Protein AF-A0A9P7K1R2-F1 (afdb_monomer_lite)

Radius of gyration: 14.6 Å; chains: 1; bounding box: 32×36×34 Å

Structure (mmCIF, N/CA/C/O backbone):
data_AF-A0A9P7K1R2-F1
#
_entry.id   AF-A0A9P7K1R2-F1
#
loop_
_atom_site.group_PDB
_atom_site.id
_atom_site.type_symbol
_atom_site.label_atom_id
_atom_site.label_alt_id
_atom_site.label_comp_id
_atom_site.label_asym_id
_atom_site.label_entity_id
_atom_site.label_seq_id
_atom_site.pdbx_PDB_ins_code
_atom_site.Cartn_x
_atom_site.Cartn_y
_atom_site.Cartn_z
_atom_site.occupancy
_atom_site.B_iso_or_equiv
_atom_site.auth_seq_id
_atom_site.auth_comp_id
_atom_site.auth_asym_id
_atom_site.auth_atom_id
_atom_site.pdbx_PDB_model_num
ATOM 1 N N . MET A 1 1 ? 11.034 25.604 10.185 1.00 63.44 1 MET A N 1
ATOM 2 C CA . MET A 1 1 ? 9.761 25.306 9.493 1.00 63.44 1 MET A CA 1
ATOM 3 C C . MET A 1 1 ? 9.736 23.859 9.009 1.00 63.44 1 MET A C 1
ATOM 5 O O . MET A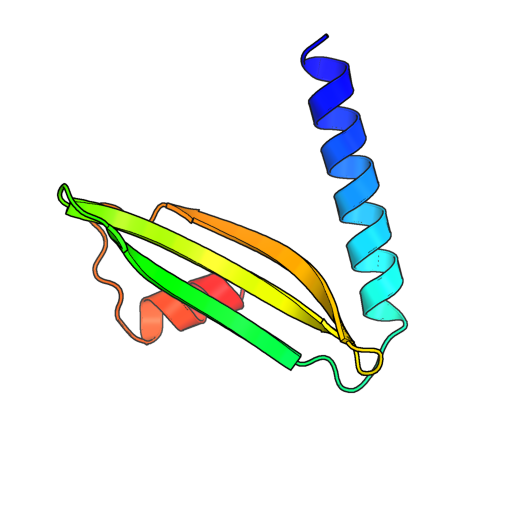 1 1 ? 8.812 23.157 9.380 1.00 63.44 1 MET A O 1
ATOM 9 N N . GLU A 1 2 ? 10.773 23.377 8.312 1.00 68.94 2 GLU A N 1
ATOM 10 C CA . GLU A 1 2 ? 10.893 21.965 7.878 1.00 68.94 2 GLU A CA 1
ATOM 11 C C . GLU A 1 2 ? 10.751 20.933 9.009 1.00 68.94 2 GLU A C 1
ATOM 13 O O . GLU A 1 2 ? 10.008 19.968 8.865 1.00 68.94 2 GLU A O 1
ATOM 18 N N . GLY A 1 3 ? 11.369 21.164 10.173 1.00 83.38 3 GLY A N 1
ATOM 19 C CA . GLY A 1 3 ? 11.255 20.237 11.308 1.00 83.38 3 GLY A CA 1
ATOM 20 C C . GLY A 1 3 ? 9.825 20.040 11.831 1.00 83.38 3 GLY A C 1
ATOM 21 O O . GLY A 1 3 ? 9.497 18.948 12.280 1.00 83.38 3 GLY A O 1
ATOM 22 N N . LEU A 1 4 ? 8.962 21.062 11.721 1.00 89.38 4 LEU A N 1
ATOM 23 C CA . LEU A 1 4 ? 7.554 20.966 12.132 1.00 89.38 4 LEU A CA 1
ATOM 24 C C . LEU A 1 4 ? 6.738 20.108 11.154 1.00 89.38 4 LEU A C 1
ATOM 26 O O . LEU A 1 4 ? 5.855 19.367 11.579 1.00 89.38 4 LEU A O 1
ATOM 30 N N . ILE A 1 5 ? 7.057 20.186 9.857 1.00 91.06 5 ILE A N 1
ATOM 31 C CA . ILE A 1 5 ? 6.395 19.402 8.807 1.00 91.06 5 ILE A CA 1
ATOM 32 C C . ILE A 1 5 ? 6.705 17.916 8.998 1.00 91.06 5 ILE A C 1
ATOM 34 O O . ILE A 1 5 ? 5.782 17.107 9.036 1.00 91.06 5 ILE A O 1
ATOM 38 N N . MET A 1 6 ? 7.977 17.564 9.214 1.00 93.56 6 MET A N 1
ATOM 39 C CA . MET A 1 6 ? 8.371 16.167 9.431 1.00 93.56 6 MET A CA 1
ATOM 40 C C . MET A 1 6 ? 7.769 15.583 10.711 1.00 93.56 6 MET A C 1
ATOM 42 O O . MET A 1 6 ? 7.286 14.453 10.705 1.00 93.56 6 MET A O 1
ATOM 46 N N . SER A 1 7 ? 7.746 16.354 11.804 1.00 95.12 7 SER A N 1
ATOM 47 C CA . SER A 1 7 ? 7.123 15.895 13.049 1.00 95.12 7 SER A CA 1
ATOM 48 C C . SER A 1 7 ? 5.618 15.680 12.912 1.00 95.12 7 SER A C 1
ATOM 50 O O . SER A 1 7 ? 5.083 14.730 13.480 1.00 95.12 7 SER A O 1
ATOM 52 N N . GLU A 1 8 ? 4.928 16.540 12.158 1.00 96.50 8 GLU A N 1
ATOM 53 C CA . GLU A 1 8 ? 3.490 16.376 11.953 1.00 96.50 8 GLU A CA 1
ATOM 54 C C . GLU A 1 8 ? 3.188 15.218 11.002 1.00 96.50 8 GLU A C 1
ATOM 56 O O . GLU A 1 8 ? 2.269 14.448 11.267 1.00 96.50 8 GLU A O 1
ATOM 61 N N . GLN A 1 9 ? 3.998 15.018 9.959 1.00 94.50 9 GLN A N 1
ATOM 62 C CA . GLN A 1 9 ? 3.897 13.845 9.092 1.00 94.50 9 GLN A CA 1
ATOM 63 C C . GLN 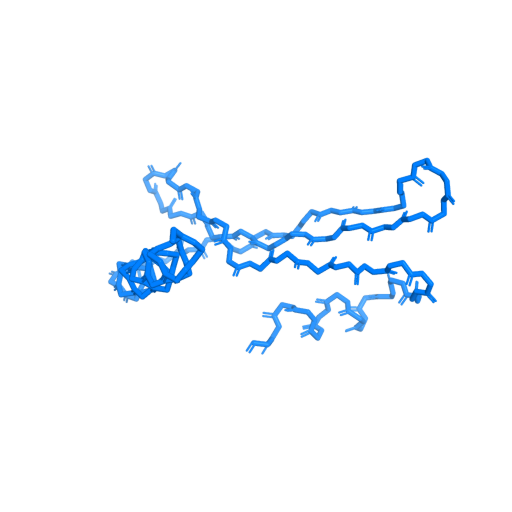A 1 9 ? 4.000 12.544 9.901 1.00 94.50 9 GLN A C 1
ATOM 65 O O . GLN A 1 9 ? 3.157 11.661 9.745 1.00 94.50 9 GLN A O 1
ATOM 70 N N . GLU A 1 10 ? 4.987 12.435 10.792 1.00 94.81 10 GLU A N 1
ATOM 71 C CA . GLU A 1 10 ? 5.161 11.242 11.628 1.00 94.81 10 GLU A CA 1
ATOM 72 C C . GLU A 1 10 ? 3.995 11.056 12.609 1.00 94.81 10 GLU A C 1
ATOM 74 O O . GLU A 1 10 ? 3.478 9.952 12.789 1.00 94.81 10 GLU A O 1
ATOM 79 N N . ASN A 1 11 ? 3.507 12.147 13.204 1.00 96.75 11 ASN A N 1
ATOM 80 C CA . ASN A 1 11 ? 2.341 12.113 14.083 1.00 96.75 11 ASN A CA 1
ATOM 81 C C . ASN A 1 11 ? 1.072 11.647 13.350 1.00 96.75 11 ASN A C 1
ATOM 83 O O . ASN A 1 11 ? 0.299 10.857 13.900 1.00 96.75 11 ASN A O 1
ATOM 87 N N . VAL A 1 12 ? 0.859 12.112 12.116 1.00 95.94 12 VAL A N 1
ATOM 88 C CA . VAL A 1 12 ? -0.241 11.667 11.251 1.00 95.94 12 VAL A CA 1
ATOM 89 C C . VAL A 1 12 ? -0.077 10.189 10.903 1.00 95.94 12 VAL A C 1
ATOM 91 O O . VAL A 1 12 ? -1.024 9.432 11.121 1.00 95.94 12 VAL A O 1
ATOM 94 N N . ARG A 1 13 ? 1.114 9.753 10.466 1.00 95.25 13 ARG A N 1
ATOM 95 C CA . ARG A 1 13 ? 1.400 8.343 10.143 1.00 95.25 13 ARG A CA 1
ATOM 96 C C . ARG A 1 13 ? 1.098 7.434 11.331 1.00 95.25 13 ARG A C 1
ATOM 98 O O . ARG A 1 13 ? 0.353 6.466 11.192 1.00 95.25 13 ARG A O 1
ATOM 105 N N . ARG A 1 14 ? 1.582 7.787 12.525 1.00 97.19 14 ARG A N 1
ATOM 106 C CA . ARG A 1 14 ? 1.305 7.046 13.763 1.00 97.19 14 ARG A CA 1
ATOM 107 C C . ARG A 1 14 ? -0.197 6.908 14.025 1.00 97.19 14 ARG A C 1
ATOM 109 O O . ARG A 1 14 ? -0.673 5.800 14.249 1.00 97.19 14 ARG A O 1
ATOM 116 N N . LYS A 1 15 ? -0.958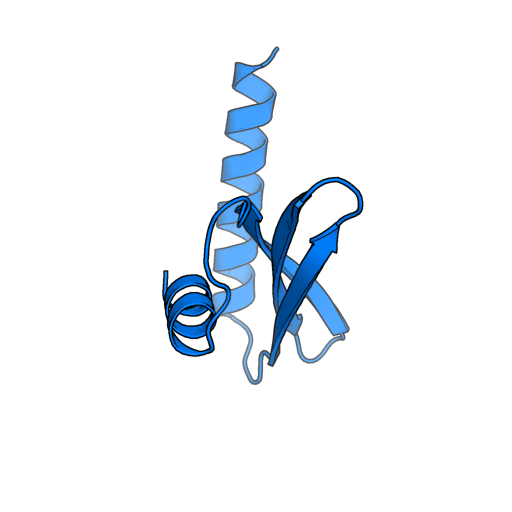 8.008 13.956 1.00 97.88 15 LYS A N 1
ATOM 117 C CA . LYS A 1 15 ? -2.417 7.989 14.180 1.00 97.88 15 LYS A CA 1
ATOM 118 C C . LYS A 1 15 ? -3.164 7.160 13.132 1.00 97.88 15 LYS A C 1
ATOM 120 O O . LYS A 1 15 ? -4.136 6.491 13.474 1.00 97.88 15 LYS A O 1
ATOM 125 N N . GLN A 1 16 ? -2.733 7.202 11.871 1.00 96.88 16 GLN A N 1
ATOM 126 C CA . GLN A 1 16 ? -3.316 6.388 10.801 1.00 96.88 16 GLN A CA 1
ATOM 127 C C . GLN A 1 16 ? -3.121 4.896 11.081 1.00 96.88 16 GLN A C 1
ATOM 129 O O . GLN A 1 16 ? -4.089 4.142 11.036 1.00 96.88 16 GLN A O 1
ATOM 134 N N . ILE A 1 17 ? -1.900 4.479 11.432 1.00 96.00 17 ILE A N 1
ATOM 135 C CA . ILE A 1 17 ? -1.595 3.081 11.765 1.00 96.00 17 ILE A CA 1
ATOM 136 C C . ILE A 1 17 ? -2.365 2.627 13.012 1.00 96.00 17 ILE A C 1
ATOM 138 O O . ILE A 1 17 ? -2.994 1.569 12.990 1.00 96.00 17 ILE A O 1
ATOM 142 N N . GLU A 1 18 ? -2.398 3.446 14.068 1.00 97.75 18 GLU A N 1
ATOM 143 C CA . GLU A 1 18 ? -3.203 3.183 15.270 1.00 97.75 18 GLU A CA 1
ATOM 144 C C . GLU A 1 18 ? -4.682 2.960 14.927 1.00 97.75 18 GLU A C 1
ATOM 146 O O . GLU A 1 18 ? -5.279 1.988 15.388 1.00 97.75 18 GLU A O 1
ATOM 151 N N . PHE A 1 19 ? -5.266 3.812 14.079 1.00 97.69 19 PHE A N 1
ATOM 152 C CA . PHE A 1 19 ? -6.645 3.658 13.618 1.00 97.69 19 PHE A CA 1
ATOM 153 C C . PHE A 1 19 ? -6.839 2.370 12.807 1.00 97.69 19 PHE A C 1
ATOM 155 O O . PHE A 1 19 ? -7.747 1.591 13.105 1.00 97.69 19 PHE A O 1
ATOM 162 N N . LEU A 1 20 ? -5.970 2.099 11.831 1.00 97.00 20 LEU A N 1
ATOM 163 C CA . LEU A 1 20 ? -6.066 0.914 10.975 1.00 97.00 20 LEU A CA 1
ATOM 164 C C . LEU A 1 20 ? -5.977 -0.394 11.779 1.00 97.00 20 LEU A C 1
ATOM 166 O O . LEU A 1 20 ? -6.712 -1.333 11.483 1.00 97.00 20 LEU A O 1
ATOM 170 N N . HIS A 1 21 ? -5.184 -0.456 12.854 1.00 96.75 21 HIS A N 1
ATOM 171 C CA . HIS A 1 21 ? -5.144 -1.628 13.743 1.00 96.75 21 HIS A CA 1
ATOM 172 C C . HIS A 1 21 ? -6.487 -1.941 14.429 1.00 96.75 21 HIS A C 1
ATOM 174 O O . HIS A 1 21 ? -6.750 -3.095 14.797 1.00 96.75 21 HIS A O 1
ATOM 180 N N . THR A 1 22 ? -7.357 -0.939 14.589 1.00 97.31 22 THR A N 1
ATOM 181 C CA . THR A 1 22 ? -8.708 -1.133 15.138 1.00 97.31 22 THR A CA 1
ATOM 182 C C . THR A 1 22 ? -9.697 -1.677 14.106 1.00 97.31 22 THR A C 1
ATOM 184 O O . THR A 1 22 ? -10.712 -2.265 14.481 1.00 97.31 22 THR A O 1
ATOM 187 N N . CYS A 1 23 ? -9.405 -1.539 12.811 1.00 97.25 23 CYS A N 1
ATOM 188 C CA . CYS A 1 23 ? -10.277 -2.001 11.740 1.00 97.25 23 CYS A CA 1
ATOM 189 C C . CYS A 1 23 ? -10.115 -3.508 11.465 1.00 97.25 23 CYS A C 1
ATOM 191 O O . CYS A 1 23 ? -9.154 -4.172 11.865 1.00 97.25 23 CYS A O 1
ATOM 193 N N . ARG A 1 24 ? -11.100 -4.077 10.769 1.00 96.69 24 ARG A N 1
ATOM 194 C CA . ARG A 1 24 ? -11.095 -5.448 10.236 1.00 96.69 24 ARG A CA 1
ATOM 195 C C . ARG A 1 24 ? -11.511 -5.395 8.772 1.00 96.69 24 ARG A C 1
ATOM 197 O O . ARG A 1 24 ? -12.141 -4.426 8.369 1.00 96.69 24 ARG A O 1
ATOM 204 N N . ASN A 1 25 ? -11.180 -6.430 8.000 1.00 96.62 25 ASN A N 1
ATOM 205 C CA . ASN A 1 25 ? -11.508 -6.519 6.569 1.00 96.62 25 ASN A CA 1
ATOM 206 C C . ASN A 1 25 ? -10.966 -5.331 5.750 1.00 96.62 25 ASN A C 1
ATOM 208 O O . ASN A 1 25 ? -11.643 -4.817 4.865 1.00 96.62 25 ASN A O 1
ATOM 212 N N . ILE A 1 26 ? -9.751 -4.880 6.076 1.00 97.00 26 ILE A N 1
ATOM 213 C CA . ILE A 1 26 ? -9.049 -3.856 5.298 1.00 97.00 26 ILE A CA 1
ATOM 214 C C . ILE A 1 26 ? -8.639 -4.462 3.957 1.00 97.00 26 ILE A C 1
ATOM 216 O O . ILE A 1 26 ? -8.088 -5.564 3.916 1.00 97.00 26 ILE A O 1
ATOM 220 N N . SER A 1 27 ? -8.863 -3.717 2.879 1.00 97.06 27 SER A N 1
ATOM 221 C CA . SER A 1 27 ? -8.306 -4.033 1.565 1.00 97.06 27 SER A CA 1
ATOM 222 C C . SER A 1 27 ? -6.995 -3.281 1.369 1.00 97.06 27 SER A C 1
ATOM 224 O O . SER A 1 27 ? -6.941 -2.072 1.593 1.00 97.06 27 SER A O 1
ATOM 226 N N . ILE A 1 28 ? -5.950 -3.991 0.944 1.00 95.06 28 ILE A N 1
ATOM 227 C CA . ILE A 1 28 ? -4.679 -3.388 0.539 1.00 95.06 28 ILE A CA 1
ATOM 228 C C . ILE A 1 28 ? -4.640 -3.347 -0.982 1.00 95.06 28 ILE A C 1
ATOM 230 O O . ILE A 1 28 ? -4.744 -4.387 -1.634 1.00 95.06 28 ILE A O 1
ATOM 234 N N . SER A 1 29 ? -4.499 -2.149 -1.537 1.00 94.25 29 SER A N 1
ATOM 235 C CA . SER A 1 29 ? -4.276 -1.940 -2.962 1.00 94.25 29 SER A CA 1
ATOM 236 C C . SER A 1 29 ? -2.899 -1.338 -3.188 1.00 94.25 29 SER A C 1
ATOM 238 O O . SER A 1 29 ? -2.352 -0.633 -2.340 1.00 94.25 29 SER A O 1
ATOM 240 N N . PHE A 1 30 ? -2.334 -1.630 -4.348 1.00 91.6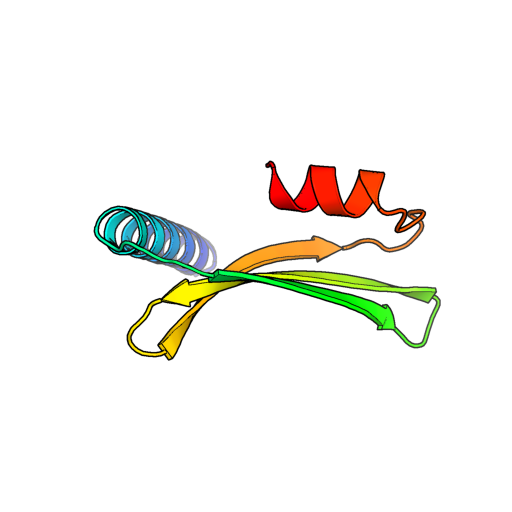9 30 PHE A N 1
ATOM 241 C CA . PHE A 1 30 ? -1.145 -0.967 -4.845 1.00 91.69 30 PHE A CA 1
ATOM 242 C C . PHE A 1 30 ? -1.454 -0.442 -6.241 1.00 91.69 30 PHE A C 1
ATOM 244 O O . PHE A 1 30 ? -2.176 -1.086 -7.002 1.00 91.69 30 PHE A O 1
ATOM 251 N N . ASP A 1 31 ? -0.929 0.733 -6.551 1.00 90.00 31 ASP A N 1
ATOM 252 C CA . ASP A 1 31 ? -1.049 1.351 -7.866 1.00 90.00 31 ASP A CA 1
ATOM 253 C C . ASP A 1 31 ? 0.298 1.939 -8.265 1.00 90.00 31 ASP A C 1
ATOM 255 O O . ASP A 1 31 ? 1.085 2.344 -7.407 1.00 90.00 31 ASP A O 1
ATOM 259 N N . GLY A 1 32 ? 0.584 1.965 -9.556 1.00 87.38 32 GLY A N 1
ATOM 260 C CA . GLY A 1 32 ? 1.836 2.487 -10.066 1.00 87.38 32 GLY A CA 1
ATOM 261 C C . GLY A 1 32 ? 2.145 2.028 -11.476 1.00 87.38 32 GLY A C 1
ATOM 262 O O . GLY A 1 32 ? 1.395 1.287 -12.113 1.00 87.38 32 GLY A O 1
ATOM 263 N N . GLY A 1 33 ? 3.284 2.490 -11.971 1.00 85.00 33 GLY A N 1
ATOM 264 C CA . GLY A 1 33 ? 3.759 2.128 -13.294 1.00 85.00 33 GLY A CA 1
ATOM 265 C C . GLY A 1 33 ? 4.818 3.079 -13.819 1.00 85.00 33 GLY A C 1
ATOM 266 O O . GLY A 1 33 ? 5.230 4.029 -13.150 1.00 85.00 33 GLY A O 1
ATOM 267 N N . ALA A 1 34 ? 5.252 2.806 -15.048 1.00 83.56 34 ALA A N 1
ATOM 268 C CA . ALA A 1 34 ? 6.162 3.677 -15.771 1.00 83.56 34 ALA A CA 1
ATOM 269 C C . ALA A 1 34 ? 5.459 4.993 -16.139 1.00 83.56 34 ALA A C 1
ATOM 271 O O . ALA A 1 34 ? 4.445 5.014 -16.841 1.00 83.56 34 ALA A O 1
ATOM 272 N N . LEU A 1 35 ? 6.028 6.097 -15.673 1.00 79.19 35 LEU A N 1
ATOM 273 C CA . LEU A 1 35 ? 5.680 7.452 -16.057 1.00 79.19 35 LEU A CA 1
ATOM 274 C C . LEU A 1 35 ? 6.406 7.830 -17.357 1.00 79.19 35 LEU A C 1
ATOM 276 O O . LEU A 1 35 ? 7.369 7.197 -17.803 1.00 79.19 35 LEU A O 1
ATOM 280 N N . ARG A 1 36 ? 5.935 8.900 -18.003 1.00 76.06 36 ARG A N 1
ATOM 281 C CA . ARG A 1 36 ? 6.631 9.465 -19.164 1.00 76.06 36 ARG A CA 1
ATOM 282 C C . ARG A 1 36 ? 8.011 9.960 -18.732 1.00 76.06 36 ARG A C 1
ATOM 284 O O . ARG A 1 36 ? 8.090 10.819 -17.868 1.00 76.06 36 ARG A O 1
ATOM 291 N N . GLY A 1 37 ? 9.061 9.469 -19.389 1.00 76.62 37 GLY A N 1
ATOM 292 C CA . GLY A 1 37 ? 10.448 9.859 -19.106 1.00 76.62 37 GLY A CA 1
ATOM 293 C C . GLY A 1 37 ? 11.327 8.733 -18.562 1.00 76.62 37 GLY A C 1
ATOM 294 O O . GLY A 1 37 ? 12.530 8.927 -18.461 1.00 76.62 37 GLY A O 1
ATOM 295 N N . GLY A 1 38 ? 10.760 7.552 -18.292 1.00 78.06 38 GLY A N 1
ATOM 296 C CA . GLY A 1 38 ? 11.495 6.422 -17.711 1.00 78.06 38 GLY A CA 1
ATOM 297 C C . GLY A 1 38 ? 11.411 6.361 -16.186 1.00 78.06 38 GLY A C 1
ATOM 298 O O . GLY A 1 38 ? 11.826 5.361 -15.604 1.00 78.06 38 GLY A O 1
ATOM 299 N N . ASP A 1 39 ? 10.818 7.381 -15.564 1.00 86.25 39 ASP A N 1
ATOM 300 C CA . ASP A 1 39 ? 10.493 7.378 -14.144 1.00 86.25 39 ASP A CA 1
ATOM 301 C C . ASP A 1 39 ? 9.398 6.352 -13.850 1.00 86.25 39 ASP A C 1
ATOM 303 O O . ASP A 1 39 ? 8.585 6.013 -14.712 1.00 86.25 39 ASP A O 1
ATOM 307 N N . SER A 1 40 ? 9.333 5.861 -12.621 1.00 90.50 40 SER A N 1
ATOM 308 C CA . SER A 1 40 ? 8.197 5.057 -12.179 1.00 90.50 40 SER A CA 1
ATOM 309 C C . SER A 1 40 ? 7.942 5.253 -10.701 1.00 90.50 40 SER A C 1
ATOM 311 O O . SER A 1 40 ? 8.871 5.401 -9.913 1.00 90.50 40 SER A O 1
ATOM 313 N N . PHE A 1 41 ? 6.671 5.241 -10.329 1.00 91.31 41 PHE A N 1
ATOM 314 C CA . PHE A 1 41 ? 6.265 5.468 -8.954 1.00 91.31 41 PHE A CA 1
ATOM 315 C C . PHE A 1 41 ? 5.150 4.506 -8.586 1.00 91.31 41 PHE A C 1
ATOM 317 O O . PHE A 1 41 ? 4.238 4.276 -9.383 1.00 91.31 41 PHE A O 1
ATOM 324 N N . TYR A 1 42 ? 5.246 3.948 -7.386 1.00 92.69 42 TYR A N 1
ATOM 325 C CA . TYR A 1 42 ? 4.275 3.017 -6.838 1.00 92.69 42 TYR A CA 1
ATOM 326 C C . TYR A 1 42 ? 3.779 3.513 -5.491 1.00 92.69 42 TYR A C 1
ATOM 328 O O . TYR A 1 42 ? 4.525 4.077 -4.695 1.00 92.69 42 TYR A O 1
ATOM 336 N N . THR A 1 43 ? 2.506 3.273 -5.231 1.00 94.38 43 THR A N 1
ATOM 337 C CA . THR A 1 43 ? 1.819 3.653 -4.003 1.00 94.38 43 THR A CA 1
ATOM 338 C C . THR A 1 43 ? 1.096 2.455 -3.429 1.00 94.38 43 THR A C 1
ATOM 340 O O . THR A 1 43 ? 0.585 1.617 -4.171 1.00 94.38 43 THR A O 1
ATOM 343 N N . VAL A 1 44 ? 1.038 2.382 -2.104 1.00 95.25 44 VAL A N 1
ATOM 344 C CA . VAL A 1 44 ? 0.279 1.365 -1.373 1.00 95.25 44 VAL A CA 1
ATOM 345 C C . VAL A 1 44 ? -0.775 2.066 -0.534 1.00 95.25 44 VAL A C 1
ATOM 347 O O . VAL A 1 44 ? -0.472 3.032 0.170 1.00 95.25 44 VAL A O 1
ATOM 350 N N . HIS A 1 45 ? -2.006 1.568 -0.587 1.00 96.44 45 HIS A N 1
ATOM 351 C CA . HIS A 1 45 ? -3.137 2.133 0.130 1.00 96.44 45 HIS A CA 1
ATOM 352 C C . HIS A 1 45 ? -3.852 1.079 0.970 1.00 96.44 45 HIS A C 1
ATOM 354 O O . HIS A 1 45 ? -4.021 -0.066 0.549 1.00 96.44 45 HIS A O 1
ATOM 360 N N . ALA A 1 46 ? -4.336 1.496 2.137 1.00 97.25 46 ALA A N 1
ATOM 361 C CA . ALA A 1 46 ? -5.331 0.761 2.904 1.00 97.25 46 ALA A CA 1
ATOM 362 C C . ALA A 1 46 ? -6.706 1.391 2.694 1.00 97.25 46 ALA A C 1
ATOM 364 O O . ALA A 1 46 ? -6.870 2.595 2.880 1.00 97.25 46 ALA A O 1
ATOM 365 N N . THR A 1 47 ? -7.693 0.567 2.351 1.00 98.19 47 THR A N 1
ATOM 366 C CA . THR A 1 47 ? -9.104 0.959 2.289 1.00 98.19 47 THR A CA 1
ATOM 367 C C . THR A 1 47 ? -9.874 0.220 3.375 1.00 98.19 47 THR A C 1
ATOM 369 O O . THR A 1 47 ? -9.844 -1.013 3.440 1.00 98.19 47 THR A O 1
ATOM 372 N N . THR A 1 48 ? -10.523 0.965 4.264 1.00 97.88 48 THR A N 1
ATOM 373 C CA . THR A 1 48 ? -11.353 0.410 5.340 1.00 97.88 48 THR A CA 1
ATOM 374 C C . THR A 1 48 ? -12.755 0.038 4.839 1.00 97.88 48 THR A C 1
ATOM 376 O O . THR A 1 48 ? -13.156 0.478 3.764 1.00 97.88 48 THR A O 1
ATOM 379 N N . PRO A 1 49 ? -13.541 -0.743 5.608 1.00 96.69 49 PRO A N 1
ATOM 380 C CA . PRO A 1 49 ? -14.906 -1.112 5.212 1.00 96.69 49 PRO A CA 1
ATOM 381 C C . PRO A 1 49 ? -15.894 0.057 5.097 1.00 96.69 49 PRO A C 1
ATOM 383 O O . PRO A 1 49 ? -16.963 -0.114 4.526 1.00 96.69 49 PRO A O 1
ATOM 386 N N . ASP A 1 50 ? -15.571 1.210 5.687 1.00 96.38 50 ASP A N 1
ATOM 387 C CA . ASP A 1 50 ? -16.318 2.467 5.561 1.00 96.38 50 ASP A CA 1
ATOM 388 C C . ASP A 1 50 ? -15.738 3.387 4.470 1.00 96.38 50 ASP A C 1
ATOM 390 O O . ASP A 1 50 ? -15.917 4.603 4.529 1.00 96.38 50 ASP A O 1
ATOM 394 N N . ASP A 1 51 ? -15.024 2.806 3.500 1.00 95.56 51 ASP A N 1
ATOM 395 C CA . ASP A 1 51 ? -14.476 3.454 2.303 1.00 95.56 51 ASP A CA 1
ATOM 396 C C . ASP A 1 51 ? -13.485 4.601 2.577 1.00 95.56 51 ASP A C 1
ATOM 398 O O . ASP A 1 51 ? -13.258 5.469 1.729 1.00 95.56 51 ASP A O 1
ATOM 402 N N . LYS A 1 52 ? -12.835 4.612 3.750 1.00 97.12 52 LYS A N 1
ATOM 403 C CA . LYS A 1 52 ? -11.728 5.541 4.011 1.00 97.12 52 LYS A CA 1
ATOM 404 C C . LYS A 1 52 ? -10.437 4.977 3.440 1.00 97.12 52 LYS A C 1
ATOM 406 O O . LYS A 1 52 ? -10.057 3.844 3.735 1.00 97.12 52 LYS A O 1
ATOM 411 N N . VAL A 1 53 ? -9.743 5.806 2.666 1.00 96.94 53 VAL A N 1
ATOM 412 C CA . VAL A 1 53 ? -8.488 5.450 2.000 1.00 96.94 53 VAL A CA 1
ATOM 413 C C . VAL A 1 53 ? -7.318 6.148 2.685 1.00 96.94 53 VAL A C 1
ATOM 415 O O . VAL A 1 53 ? -7.348 7.356 2.919 1.00 96.94 53 VAL A O 1
ATOM 418 N N . PHE A 1 54 ? -6.274 5.383 2.986 1.00 96.81 54 PHE A N 1
ATOM 419 C CA . PHE A 1 54 ? -5.051 5.849 3.631 1.00 96.81 54 PHE A CA 1
ATOM 420 C C . PHE A 1 54 ? -3.847 5.480 2.771 1.00 96.81 54 PHE A C 1
ATOM 422 O O . PHE A 1 54 ? -3.681 4.311 2.427 1.00 96.81 54 PHE A O 1
ATOM 429 N N . LEU A 1 55 ? -2.999 6.459 2.448 1.00 95.44 55 LEU A N 1
ATOM 430 C CA . LEU A 1 55 ? -1.698 6.209 1.828 1.00 95.44 55 LEU A CA 1
ATOM 431 C C . LEU A 1 55 ? -0.748 5.623 2.881 1.00 95.44 55 LEU A C 1
ATOM 433 O O . LEU A 1 55 ? -0.546 6.235 3.928 1.00 95.44 55 LEU A O 1
ATOM 437 N N . LEU A 1 56 ? -0.181 4.453 2.597 1.00 93.75 56 LEU A N 1
ATOM 438 C CA . LEU A 1 56 ? 0.754 3.760 3.484 1.00 93.75 56 LEU A CA 1
ATOM 439 C C . LEU A 1 56 ? 2.206 3.955 3.060 1.00 93.75 56 LEU A C 1
ATOM 441 O O . LEU A 1 56 ? 3.066 4.185 3.907 1.00 93.75 56 LEU A O 1
ATOM 445 N N . GLU A 1 57 ? 2.465 3.859 1.757 1.00 92.50 57 GLU A N 1
ATOM 446 C CA . GLU A 1 57 ? 3.816 3.894 1.207 1.00 92.50 57 GLU A CA 1
ATOM 447 C C . GLU A 1 57 ? 3.821 4.516 -0.188 1.00 92.50 57 GLU A C 1
ATOM 449 O O . GLU A 1 57 ? 2.864 4.358 -0.952 1.00 92.50 57 GLU A O 1
ATOM 454 N N . GLY A 1 58 ? 4.909 5.215 -0.505 1.00 91.75 58 GLY A N 1
ATOM 455 C CA . GLY A 1 58 ? 5.178 5.795 -1.814 1.00 91.75 58 GLY A CA 1
ATOM 456 C C . GLY A 1 58 ? 6.622 5.506 -2.196 1.00 91.75 58 GLY A C 1
ATOM 457 O O . GLY A 1 58 ? 7.544 6.059 -1.603 1.00 91.75 58 GLY A O 1
ATOM 458 N N . GLN A 1 59 ? 6.820 4.639 -3.183 1.00 91.44 59 GLN A N 1
ATOM 459 C CA . GLN A 1 59 ? 8.131 4.153 -3.585 1.00 91.44 59 GLN A CA 1
ATOM 460 C C . GLN A 1 59 ? 8.449 4.610 -5.006 1.00 91.44 59 GLN A C 1
ATOM 462 O O . GLN A 1 59 ? 7.746 4.273 -5.961 1.00 91.44 59 GLN A O 1
ATOM 467 N N . ASP A 1 60 ? 9.564 5.321 -5.140 1.00 91.31 60 ASP A N 1
ATOM 468 C CA . ASP A 1 60 ? 10.214 5.519 -6.430 1.00 91.31 60 ASP A CA 1
ATOM 469 C C . ASP A 1 60 ? 10.761 4.170 -6.919 1.00 91.31 60 ASP A C 1
ATOM 471 O O . ASP A 1 60 ? 11.542 3.515 -6.223 1.00 91.31 60 ASP A O 1
ATOM 475 N N . GLY A 1 61 ? 10.283 3.722 -8.076 1.00 87.19 61 GLY A N 1
ATOM 476 C CA . GLY A 1 61 ? 10.711 2.487 -8.729 1.00 87.19 61 GLY A CA 1
ATOM 477 C C . GLY A 1 61 ? 11.618 2.734 -9.933 1.00 87.19 61 GLY A C 1
ATOM 478 O O . GLY A 1 61 ? 11.848 1.813 -10.715 1.00 87.19 61 GLY A O 1
ATOM 479 N N . THR A 1 62 ? 12.048 3.972 -10.174 1.00 87.44 62 THR A N 1
ATOM 480 C CA . THR A 1 62 ? 12.795 4.353 -11.377 1.00 87.44 62 THR A CA 1
ATOM 481 C C . THR A 1 62 ? 14.078 3.537 -11.506 1.00 87.44 62 THR A C 1
ATOM 483 O O . THR A 1 62 ? 14.881 3.460 -10.581 1.00 87.44 62 THR A O 1
ATOM 486 N N . GLY A 1 63 ? 14.273 2.908 -12.668 1.00 84.19 63 GLY A N 1
ATOM 487 C CA . GLY A 1 63 ? 15.428 2.042 -12.930 1.00 84.19 63 GLY A CA 1
ATOM 488 C C . GLY A 1 63 ? 15.319 0.616 -12.373 1.00 84.19 63 GLY A C 1
ATOM 489 O O . GLY A 1 63 ? 16.199 -0.197 -12.654 1.00 84.19 63 GLY A O 1
ATOM 490 N N . GLU A 1 64 ? 14.247 0.283 -11.651 1.00 84.19 64 GLU A N 1
ATOM 491 C CA . GLU A 1 64 ? 13.990 -1.065 -11.137 1.00 84.19 64 GLU A CA 1
ATOM 492 C C . GLU A 1 64 ? 13.127 -1.895 -12.098 1.00 84.19 64 GLU A C 1
ATOM 494 O O . GLU A 1 64 ? 12.298 -1.379 -12.851 1.00 84.19 64 GLU A O 1
ATOM 499 N N . SER A 1 65 ? 13.286 -3.220 -12.050 1.00 83.12 65 SER A N 1
ATOM 500 C CA . SER A 1 65 ? 12.376 -4.138 -12.741 1.00 83.12 65 SER A CA 1
ATOM 501 C C . SER A 1 65 ? 11.169 -4.439 -11.851 1.00 83.12 65 SER A C 1
ATOM 503 O O . SER A 1 65 ? 11.287 -5.161 -10.859 1.00 83.12 65 SER A O 1
ATOM 505 N N . HIS A 1 66 ? 9.990 -3.924 -12.215 1.00 82.88 66 HIS A N 1
ATOM 506 C CA . HIS A 1 66 ? 8.744 -4.057 -11.436 1.00 82.88 66 HIS A CA 1
ATOM 507 C C . HIS A 1 66 ? 8.085 -5.434 -11.585 1.00 82.88 66 HIS A C 1
ATOM 509 O O . HIS A 1 66 ? 6.932 -5.578 -11.990 1.00 82.88 66 HIS A O 1
ATOM 515 N N . THR A 1 67 ? 8.846 -6.483 -11.293 1.00 88.06 67 THR A N 1
ATOM 516 C CA . THR A 1 67 ? 8.342 -7.857 -11.281 1.00 88.06 67 THR A CA 1
ATOM 517 C C . THR A 1 67 ? 7.329 -8.061 -10.152 1.00 88.06 67 THR A C 1
ATOM 519 O O . THR A 1 67 ? 7.288 -7.309 -9.178 1.00 88.06 67 THR A O 1
ATOM 522 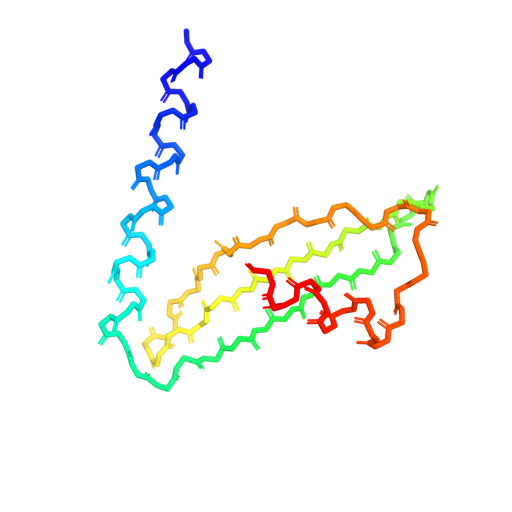N N . GLY A 1 68 ? 6.547 -9.143 -10.220 1.00 85.94 68 GLY A N 1
ATOM 523 C CA . GLY A 1 68 ? 5.647 -9.507 -9.121 1.00 85.94 68 GLY A CA 1
ATOM 524 C C . GLY A 1 68 ? 6.369 -9.708 -7.780 1.00 85.94 68 GLY A C 1
ATOM 525 O O . GLY A 1 68 ? 5.793 -9.421 -6.736 1.00 85.94 68 GLY A O 1
ATOM 526 N N . ALA A 1 69 ? 7.637 -10.140 -7.797 1.00 90.31 69 ALA A N 1
ATOM 527 C CA . ALA A 1 69 ? 8.457 -10.248 -6.590 1.00 90.31 69 ALA A CA 1
ATOM 528 C C . ALA A 1 69 ? 8.778 -8.868 -5.999 1.00 90.31 69 ALA A C 1
ATOM 530 O O . ALA A 1 69 ? 8.590 -8.660 -4.806 1.00 90.31 69 ALA A O 1
ATOM 531 N N . TRP A 1 70 ? 9.162 -7.911 -6.849 1.00 90.12 70 TRP A N 1
ATOM 532 C CA . TRP A 1 70 ? 9.431 -6.532 -6.436 1.00 90.12 70 TRP A CA 1
ATOM 533 C C . TRP A 1 70 ? 8.198 -5.879 -5.793 1.00 90.12 70 TRP A C 1
ATOM 535 O O . TRP A 1 70 ? 8.291 -5.286 -4.720 1.00 90.12 70 TRP A O 1
ATOM 545 N N . ILE A 1 71 ? 7.018 -6.065 -6.397 1.00 87.88 71 ILE A N 1
ATOM 546 C CA . ILE A 1 71 ? 5.747 -5.567 -5.847 1.00 87.88 71 ILE A CA 1
ATOM 547 C C . ILE A 1 71 ? 5.425 -6.246 -4.507 1.00 87.88 71 ILE A C 1
ATOM 549 O O . ILE A 1 71 ? 4.998 -5.588 -3.561 1.00 87.88 71 ILE A O 1
ATOM 553 N N . ALA A 1 72 ? 5.633 -7.561 -4.401 1.00 90.25 72 ALA A N 1
ATOM 554 C CA . ALA A 1 72 ? 5.377 -8.286 -3.161 1.00 90.25 72 ALA A CA 1
ATOM 555 C C . ALA A 1 72 ? 6.292 -7.823 -2.018 1.00 90.25 72 ALA A C 1
ATOM 557 O O . ALA A 1 72 ? 5.840 -7.748 -0.877 1.00 90.25 72 ALA A O 1
ATOM 558 N N . ASP A 1 73 ? 7.548 -7.494 -2.318 1.00 91.00 73 ASP A N 1
ATOM 559 C CA . ASP A 1 73 ? 8.484 -6.948 -1.337 1.00 91.00 73 ASP A CA 1
ATOM 560 C C . ASP A 1 73 ? 8.091 -5.532 -0.916 1.00 91.00 73 ASP A C 1
ATOM 562 O O . ASP A 1 73 ? 8.131 -5.233 0.273 1.00 91.00 73 ASP A O 1
ATOM 566 N N . LEU A 1 74 ? 7.634 -4.687 -1.846 1.00 88.19 74 LEU A N 1
ATOM 567 C CA . LEU A 1 74 ? 7.097 -3.360 -1.527 1.00 88.19 74 LEU A CA 1
ATOM 568 C C . LEU A 1 74 ? 5.928 -3.438 -0.531 1.00 88.19 74 LEU A C 1
ATOM 570 O O . LEU A 1 74 ? 5.896 -2.682 0.433 1.00 88.19 74 LEU A O 1
ATOM 574 N N . ILE A 1 75 ? 4.992 -4.367 -0.738 1.00 86.56 75 ILE A N 1
ATOM 575 C CA . ILE A 1 75 ? 3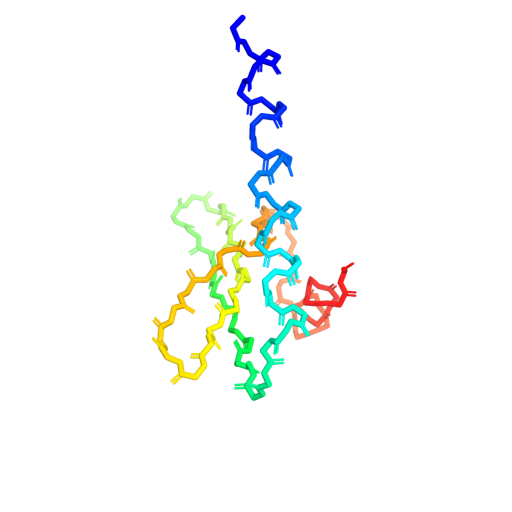.795 -4.512 0.109 1.00 86.56 75 ILE A CA 1
ATOM 576 C C . ILE A 1 75 ? 4.124 -5.088 1.499 1.00 86.56 75 ILE A C 1
ATOM 578 O O . ILE A 1 75 ? 3.358 -4.890 2.439 1.00 86.56 75 ILE A O 1
ATOM 582 N N . ARG A 1 76 ? 5.230 -5.829 1.642 1.00 86.06 76 ARG A N 1
ATOM 583 C CA . ARG A 1 76 ? 5.604 -6.528 2.888 1.00 86.06 76 ARG A CA 1
ATOM 584 C C . ARG A 1 76 ? 6.525 -5.738 3.823 1.00 86.06 76 ARG A C 1
ATOM 586 O O . ARG A 1 76 ? 6.851 -6.270 4.884 1.00 86.06 76 ARG A O 1
ATOM 593 N N . ARG A 1 77 ? 6.987 -4.556 3.418 1.00 72.31 77 ARG A N 1
ATOM 594 C CA . ARG A 1 77 ? 7.816 -3.670 4.252 1.00 72.31 77 ARG A CA 1
ATOM 595 C C . ARG A 1 77 ? 7.041 -3.146 5.456 1.00 72.31 77 ARG A C 1
ATOM 597 O O . ARG A 1 77 ? 7.686 -3.025 6.519 1.00 72.31 77 ARG A O 1
#

Sequence (77 aa):
MEGLIMSEQENVRRKQIEFLHTCRNISISFDGGALRGGDSFYTVHATTPDDKVFLLEGQDGTGESHTGAWIADLIRR

Foldseek 3Di:
DVVVVVVVVVVVLVVVVVVVVPADPKDKDKDKDQDPPQWIKMWIWIAGPVGDIDTNDIDTQRPHDPDPVVVVVVVVD

Organism: NCBI:txid117069

pLDDT: mean 90.86, std 7.2, range [63.44, 98.19]

Secondary structure (DSSP, 8-state):
-HHHHHHHHHHHHHHHHHHHHH-SSPEEEEEEEEPTTS-EEEEEEEE-TT--EEEEEEEE-TTS---HHHHHHHHH-